Protein 8G8K (pdb70)

Structure (mmCIF, N/CA/C/O backbone):
data_8G8K
#
_entry.id   8G8K
#
_cell.length_a   86.046
_cell.length_b   86.046
_cell.length_c   73.586
_cell.angle_alpha   90.000
_cell.angle_beta   90.000
_cell.angle_gamma   90.000
#
_symmetry.space_group_name_H-M   'P 41 21 2'
#
loop_
_entity.id
_entity.type
_entity.pdbx_description
1 polymer 'Putative isocitrate lyase subunit B'
2 non-polymer 1,2-ETHANEDIOL
3 non-polymer DI(HYDROXYETHYL)ETHER
4 water water
#
loop_
_atom_site.group_PDB
_atom_site.id
_atom_site.type_symbol
_atom_site.label_atom_id
_atom_site.label_alt_id
_atom_site.label_comp_id
_atom_site.label_asym_id
_atom_site.label_entity_id
_atom_site.label_seq_id
_atom_site.pdbx_PDB_ins_code
_atom_site.Cartn_x
_atom_site.Cartn_y
_atom_site.Cartn_z
_atom_site.occupancy
_atom_site.B_iso_or_equiv
_atom_site.auth_seq_id
_atom_site.auth_comp_id
_atom_site.auth_asym_id
_atom_site.auth_atom_id
_atom_site.pdbx_PDB_model_num
ATOM 1 N N . GLU A 1 1 ? 10.934 12.834 9.685 1.000 69.084 5 GLU A N 1
ATOM 2 C CA . GLU A 1 1 ? 11.079 11.743 8.679 1.000 72.179 5 GLU A CA 1
ATOM 3 C C . GLU A 1 1 ? 12.572 11.594 8.368 1.000 64.425 5 GLU A C 1
ATOM 4 O O . GLU A 1 1 ? 13.252 12.592 8.130 1.000 65.808 5 GLU A O 1
ATOM 10 N N . VAL A 1 2 ? 13.103 10.367 8.520 1.000 44.843 6 VAL A N 1
ATOM 11 C CA . VAL A 1 2 ? 14.537 10.152 8.456 1.000 34.439 6 VAL A CA 1
ATOM 12 C C . VAL A 1 2 ? 14.852 9.496 7.122 1.000 30.733 6 VAL A C 1
ATOM 13 O O . VAL A 1 2 ? 14.617 8.313 6.927 1.000 31.572 6 VAL A O 1
ATOM 17 N N . PRO A 1 3 ? 15.440 10.225 6.150 1.000 28.865 7 PRO A N 1
ATOM 18 C CA . PRO A 1 3 ? 15.668 9.668 4.826 1.000 28.778 7 PRO A CA 1
ATOM 19 C C . PRO A 1 3 ? 16.893 8.744 4.756 1.000 23.769 7 PRO A C 1
ATOM 20 O O . PRO A 1 3 ? 17.857 8.933 5.523 1.000 26.368 7 PRO A O 1
ATOM 24 N N . ARG A 1 4 ? 16.870 7.851 3.770 1.000 25.213 8 ARG A N 1
ATOM 25 C CA . ARG A 1 4 ? 18.049 7.030 3.425 1.000 25.244 8 ARG A CA 1
ATOM 26 C C . ARG A 1 4 ? 19.254 7.914 3.101 1.000 28.206 8 ARG A C 1
ATOM 27 O O . ARG A 1 4 ? 20.410 7.570 3.390 1.000 25.791 8 ARG A O 1
ATOM 35 N N . LYS A 1 5 ? 18.994 9.085 2.503 1.000 26.927 9 LYS A N 1
ATOM 36 C CA . LYS A 1 5 ? 20.049 9.991 2.113 1.000 25.044 9 LYS A CA 1
ATOM 37 C C . LYS A 1 5 ? 20.933 10.379 3.285 1.000 24.289 9 LYS A C 1
ATOM 38 O O . LYS A 1 5 ? 22.115 10.650 3.085 1.000 26.834 9 LYS A O 1
ATOM 44 N N . LEU A 1 6 ? 20.394 10.469 4.500 1.000 24.165 10 LEU A N 1
ATOM 45 C CA . LEU A 1 6 ? 21.194 10.781 5.667 1.000 22.889 10 LEU A CA 1
ATOM 46 C C . LEU A 1 6 ? 22.302 9.737 5.879 1.000 22.552 10 LEU A C 1
ATOM 47 O O . LEU A 1 6 ? 23.463 10.114 6.084 1.000 22.707 10 LEU A O 1
ATOM 52 N N . LEU A 1 7 ? 21.933 8.442 5.794 1.000 22.102 11 LEU A N 1
ATOM 53 C CA . LEU A 1 7 ? 22.965 7.401 5.906 1.000 22.024 11 LEU A CA 1
ATOM 54 C C . LEU A 1 7 ? 23.929 7.468 4.736 1.000 21.581 11 LEU A C 1
ATOM 55 O O . LEU A 1 7 ? 25.128 7.253 4.922 1.000 22.043 11 LEU A O 1
ATOM 60 N N . GLU A 1 8 ? 23.422 7.810 3.543 1.000 22.288 12 GLU A N 1
ATOM 61 C CA . GLU A 1 8 ? 24.299 7.911 2.380 1.000 22.330 12 GLU A CA 1
ATOM 62 C C . GLU A 1 8 ? 25.318 9.031 2.595 1.000 22.840 12 GLU A C 1
ATOM 63 O O . GLU A 1 8 ? 26.476 8.908 2.192 1.000 21.921 12 GLU A O 1
ATOM 69 N N . GLU A 1 9 ? 24.925 10.129 3.250 1.000 22.477 13 GLU A N 1
ATOM 70 C CA . GLU A 1 9 ? 25.844 11.224 3.534 1.000 22.679 13 GLU A CA 1
ATOM 71 C C . GLU A 1 9 ? 26.921 10.802 4.523 1.000 21.785 13 GLU A C 1
ATOM 72 O O . GLU A 1 9 ? 28.097 11.045 4.360 1.000 21.801 13 GLU A O 1
ATOM 78 N N . TRP A 1 10 ? 26.487 10.056 5.571 1.000 20.431 14 TRP A N 1
ATOM 79 C CA . TRP A 1 10 ? 27.453 9.512 6.493 1.000 20.459 14 TRP A CA 1
ATOM 80 C C . TRP A 1 10 ? 28.439 8.593 5.771 1.000 17.908 14 TRP A C 1
ATOM 81 O O . TRP A 1 10 ? 29.626 8.599 6.098 1.000 20.201 14 TRP A O 1
ATOM 92 N N . LEU A 1 11 ? 27.929 7.714 4.915 1.000 19.682 15 LEU A N 1
ATOM 93 C CA . LEU A 1 11 ? 28.748 6.722 4.260 1.000 19.399 15 LEU A CA 1
ATOM 94 C C . LEU A 1 11 ? 29.708 7.404 3.261 1.000 19.355 15 LEU A C 1
ATOM 95 O O . LEU A 1 11 ? 30.757 6.842 2.965 1.000 21.285 15 LEU A O 1
ATOM 100 N N . ALA A 1 12 ? 29.329 8.554 2.718 1.000 20.845 16 ALA A N 1
ATOM 101 C CA . ALA A 1 12 ? 30.254 9.324 1.889 1.000 20.324 16 ALA A CA 1
ATOM 102 C C . ALA A 1 12 ? 31.461 9.803 2.675 1.000 20.591 16 ALA A C 1
ATOM 103 O O . ALA A 1 12 ? 32.604 9.639 2.226 1.000 19.700 16 ALA A O 1
ATOM 105 N N . MET A 1 13 ? 31.249 10.396 3.837 1.000 20.331 17 MET A N 1
ATOM 106 C CA . MET A 1 13 ? 32.347 10.780 4.700 1.000 20.589 17 MET A CA 1
ATOM 107 C C . MET A 1 13 ? 33.191 9.563 5.080 1.000 20.018 17 MET A C 1
ATOM 108 O O . MET A 1 13 ? 34.405 9.602 5.108 1.000 20.390 17 MET A O 1
ATOM 113 N N . TRP A 1 14 ? 32.516 8.461 5.479 1.000 19.424 18 TRP A N 1
ATOM 114 C CA . TRP A 1 14 ? 33.187 7.251 5.911 1.000 18.533 18 TRP A CA 1
ATOM 115 C C . TRP A 1 14 ? 34.026 6.622 4.808 1.000 19.582 18 TRP A C 1
ATOM 116 O O . TRP A 1 14 ? 35.177 6.279 5.031 1.000 19.943 18 TRP A O 1
ATOM 127 N N . SER A 1 15 ? 33.428 6.473 3.617 1.000 20.181 19 SER A N 1
ATOM 128 C CA A SER A 1 15 ? 34.123 5.877 2.488 0.500 21.917 19 SER A CA 1
ATOM 129 C CA B SER A 1 15 ? 34.154 5.849 2.524 0.500 21.181 19 SER A CA 1
ATOM 130 C C . SER A 1 15 ? 35.333 6.731 2.121 1.000 21.395 19 SER A C 1
ATOM 131 O O . SER A 1 15 ? 36.447 6.216 1.829 1.000 21.604 19 SER A O 1
ATOM 136 N N . GLY A 1 16 ? 35.131 8.040 2.147 1.000 20.105 20 GLY A N 1
ATOM 137 C CA . GLY A 1 16 ? 36.240 8.932 1.840 1.000 19.107 20 GLY A CA 1
ATOM 138 C C . GLY A 1 16 ? 37.378 8.833 2.852 1.000 21.161 20 GLY A C 1
ATOM 139 O O . GLY A 1 16 ? 38.554 8.696 2.494 1.000 21.183 20 GLY A O 1
ATOM 140 N N . HIS A 1 17 ? 37.029 8.836 4.149 1.000 20.091 21 HIS A N 1
ATOM 141 C CA . HIS A 1 17 ? 38.027 8.749 5.207 1.000 20.658 21 HIS A CA 1
ATOM 142 C C . HIS A 1 17 ? 38.871 7.484 5.063 1.000 21.386 21 HIS A C 1
ATOM 143 O O . HIS A 1 17 ? 40.093 7.526 5.212 1.000 21.330 21 HIS A O 1
ATOM 150 N N . TYR A 1 18 ? 38.203 6.381 4.735 1.000 21.188 22 TYR A N 1
ATOM 151 C CA . TYR A 1 18 ? 38.898 5.111 4.672 1.000 19.809 22 TYR A CA 1
ATOM 152 C C . TYR A 1 18 ? 39.452 4.846 3.276 1.000 22.429 22 TYR A C 1
ATOM 153 O O . TYR A 1 18 ? 39.994 3.783 3.023 1.000 23.944 22 TYR A O 1
ATOM 162 N N . GLN A 1 19 ? 39.317 5.808 2.364 1.000 22.009 23 GLN A N 1
ATOM 163 C CA . GLN A 1 19 ? 39.883 5.739 1.020 1.000 22.713 23 GLN A CA 1
ATOM 164 C C . GLN A 1 19 ? 39.301 4.590 0.217 1.000 25.704 23 GLN A C 1
ATOM 165 O O . GLN A 1 19 ? 39.988 3.987 -0.618 1.000 27.445 23 GLN A O 1
ATOM 171 N N . LEU A 1 20 ? 38.027 4.287 0.438 1.000 22.393 24 LEU A N 1
ATOM 172 C CA . LEU A 1 20 ? 37.314 3.251 -0.280 1.000 21.360 24 LEU A CA 1
ATOM 173 C C . LEU A 1 20 ? 36.696 3.840 -1.539 1.000 26.650 24 LEU A C 1
ATOM 174 O O . LEU A 1 20 ? 36.596 5.038 -1.683 1.000 28.189 24 LEU A O 1
ATOM 179 N N . LYS A 1 21 ? 36.189 3.007 -2.442 1.000 32.186 25 LYS A N 1
ATOM 180 C CA . LYS A 1 21 ? 35.236 3.532 -3.446 1.000 39.461 25 LYS A CA 1
ATOM 181 C C . LYS A 1 21 ? 33.980 4.264 -2.908 1.000 46.405 25 LYS A C 1
ATOM 182 O O . LYS A 1 21 ? 33.339 3.936 -1.883 1.000 44.890 25 LYS A O 1
ATOM 188 N N . ASP A 1 22 ? 33.554 5.284 -3.676 1.000 37.771 26 ASP A N 1
ATOM 189 C CA . ASP A 1 22 ? 32.361 6.068 -3.364 1.000 38.173 26 ASP A CA 1
ATOM 190 C C . ASP A 1 22 ? 31.098 5.353 -3.866 1.000 36.965 26 ASP A C 1
ATOM 191 O O . ASP A 1 22 ? 31.106 4.179 -4.227 1.000 40.244 26 ASP A O 1
ATOM 196 N N . LYS A 1 23 ? 30.014 6.141 -3.924 1.000 41.803 27 LYS A N 1
ATOM 197 C CA . LYS A 1 23 ? 28.732 5.718 -4.461 1.000 44.919 27 LYS A CA 1
ATOM 198 C C . LYS A 1 23 ? 28.197 4.535 -3.629 1.000 36.633 27 LYS A C 1
ATOM 199 O O . LYS A 1 23 ? 27.596 3.613 -4.230 1.000 40.300 27 LYS A O 1
ATOM 205 N N . LEU A 1 24 ? 28.352 4.528 -2.284 1.000 32.826 28 LEU A N 1
ATOM 206 C CA . LEU A 1 24 ? 27.529 3.568 -1.524 1.000 28.254 28 LEU A CA 1
ATOM 207 C C . LEU A 1 24 ? 26.100 4.090 -1.405 1.000 27.348 28 LEU A C 1
ATOM 208 O O . LEU A 1 24 ? 25.870 5.179 -0.854 1.000 28.307 28 LEU A O 1
ATOM 213 N N . ARG A 1 25 ? 25.142 3.240 -1.800 1.000 24.822 29 ARG A N 1
ATOM 214 C CA . ARG A 1 25 ? 23.731 3.527 -1.821 1.000 25.729 29 ARG A CA 1
ATOM 215 C C . ARG A 1 25 ? 23.043 2.684 -0.749 1.000 23.730 29 ARG A C 1
ATOM 216 O O . ARG A 1 25 ? 23.471 1.574 -0.481 1.000 26.029 29 ARG A O 1
ATOM 224 N N . VAL A 1 26 ? 22.019 3.264 -0.160 1.000 22.827 30 VAL A N 1
ATOM 225 C CA . VAL A 1 26 ? 21.200 2.621 0.855 1.000 23.121 30 VAL A CA 1
ATOM 226 C C . VAL A 1 26 ? 19.860 2.234 0.260 1.000 25.799 30 VAL A C 1
ATOM 227 O O . VAL A 1 26 ? 19.127 3.083 -0.278 1.000 27.061 30 VAL A O 1
ATOM 231 N N . GLN A 1 27 ? 19.483 0.960 0.462 1.000 24.870 31 GLN A N 1
ATOM 232 C CA . GLN A 1 27 ? 18.164 0.468 0.088 1.000 26.178 31 GLN A CA 1
ATOM 233 C C . GLN A 1 27 ? 17.468 -0.064 1.336 1.000 28.567 31 GLN A C 1
ATOM 234 O O . GLN A 1 27 ? 18.130 -0.706 2.147 1.000 26.232 31 GLN A O 1
ATOM 240 N N . LEU A 1 28 ? 16.183 0.242 1.493 1.000 24.912 32 LEU A N 1
ATOM 241 C CA . LEU A 1 28 ? 15.409 -0.314 2.591 1.000 24.900 32 LEU A CA 1
ATOM 242 C C . LEU A 1 28 ? 14.076 -0.771 2.029 1.000 28.082 32 LEU A C 1
ATOM 243 O O . LEU A 1 28 ? 13.254 0.075 1.637 1.000 29.418 32 LEU A O 1
ATOM 248 N N . ARG A 1 29 ? 13.877 -2.087 1.987 1.000 26.108 33 ARG A N 1
ATOM 249 C CA . ARG A 1 29 ? 12.706 -2.666 1.345 1.000 28.158 33 ARG A CA 1
ATOM 250 C C . ARG A 1 29 ? 12.241 -3.838 2.198 1.000 29.940 33 ARG A C 1
ATOM 251 O O . ARG A 1 29 ? 13.022 -4.431 2.943 1.000 26.788 33 ARG A O 1
ATOM 259 N N . PRO A 1 30 ? 11.012 -4.347 1.993 1.000 28.064 34 PRO A N 1
ATOM 260 C CA . PRO A 1 30 ? 10.686 -5.660 2.550 1.000 26.484 34 PRO A CA 1
ATOM 261 C C . PRO A 1 30 ? 11.650 -6.720 2.048 1.000 28.232 34 PRO A C 1
ATOM 262 O O . PRO A 1 30 ? 12.120 -6.726 0.912 1.000 29.716 34 PRO A O 1
ATOM 266 N N . GLN A 1 31 ? 12.007 -7.660 2.932 1.000 27.668 35 GLN A N 1
ATOM 267 C CA . GLN A 1 31 ? 13.000 -8.652 2.618 1.000 29.690 35 GLN A CA 1
ATOM 268 C C . GLN A 1 31 ? 12.502 -9.603 1.532 1.000 33.350 35 GLN A C 1
ATOM 269 O O . GLN A 1 31 ? 13.323 -10.173 0.820 1.000 35.808 35 GLN A O 1
ATOM 275 N N . ARG A 1 32 ? 11.184 -9.799 1.474 1.000 37.184 36 ARG A N 1
ATOM 276 C CA . ARG A 1 32 ? 10.544 -10.414 0.312 1.000 41.869 36 ARG A CA 1
ATOM 277 C C . ARG A 1 32 ? 9.129 -9.870 0.190 1.000 39.077 36 ARG A C 1
ATOM 278 O O . ARG A 1 32 ? 8.619 -9.186 1.070 1.000 38.043 36 ARG A O 1
ATOM 286 N N . ALA A 1 33 ? 8.490 -10.149 -0.944 1.000 43.514 37 ALA A N 1
ATOM 287 C CA . ALA A 1 33 ? 7.193 -9.553 -1.219 1.000 43.541 37 ALA A CA 1
ATOM 288 C C . ALA A 1 33 ? 6.193 -9.901 -0.132 1.000 39.919 37 ALA A C 1
ATOM 289 O O . ALA A 1 33 ? 6.121 -11.045 0.310 1.000 44.565 37 ALA A O 1
ATOM 291 N N . GLY A 1 34 ? 5.465 -8.878 0.324 1.000 38.894 38 GLY A N 1
ATOM 292 C CA . GLY A 1 34 ? 4.414 -9.010 1.309 1.000 41.740 38 GLY A CA 1
ATOM 293 C C . GLY A 1 34 ? 4.887 -9.092 2.758 1.000 43.090 38 GLY A C 1
ATOM 294 O O . G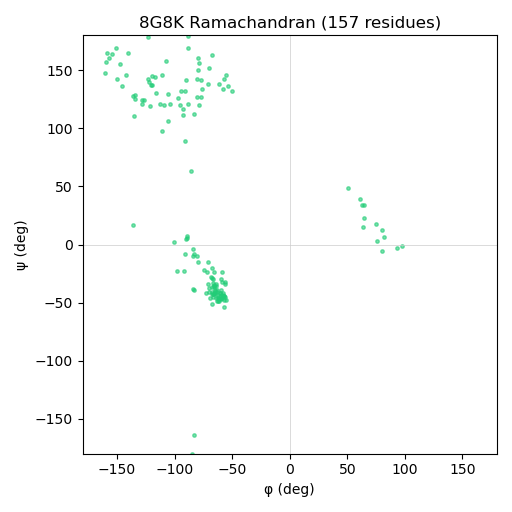LY A 1 34 ? 4.057 -9.058 3.664 1.000 43.905 38 GLY A O 1
ATOM 295 N N . SER A 1 35 ? 6.206 -9.148 2.971 1.000 41.574 39 SER A N 1
ATOM 296 C CA . SER A 1 35 ? 6.734 -9.323 4.315 1.000 33.979 39 SER A CA 1
ATOM 297 C C . SER A 1 35 ? 6.745 -8.015 5.095 1.000 31.048 39 SER A C 1
ATOM 298 O O . SER A 1 35 ? 6.950 -6.931 4.540 1.000 34.269 39 SER A O 1
ATOM 301 N N . GLU A 1 36 ? 6.601 -8.117 6.418 1.000 28.841 40 GLU A N 1
ATOM 302 C CA . GLU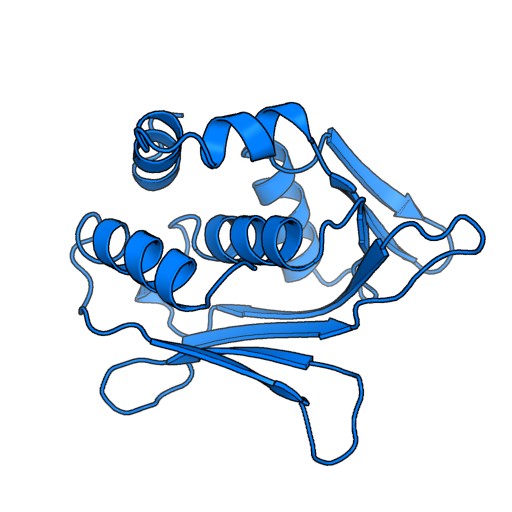 A 1 36 ? 6.875 -7.002 7.295 1.000 26.851 40 GLU A CA 1
ATOM 303 C C . GLU A 1 36 ? 8.342 -7.032 7.758 1.000 25.990 40 GLU A C 1
ATOM 304 O O . GLU A 1 36 ? 8.742 -6.105 8.476 1.000 26.309 40 GLU A O 1
ATOM 310 N N . VAL A 1 37 ? 9.056 -8.117 7.446 1.000 26.443 41 VAL A N 1
ATOM 311 C CA . VAL A 1 37 ? 10.491 -8.152 7.751 1.000 26.273 41 VAL A CA 1
ATOM 312 C C . VAL A 1 37 ? 11.165 -7.296 6.695 1.000 26.292 41 VAL A C 1
ATOM 313 O O . VAL A 1 37 ? 10.877 -7.446 5.507 1.000 25.392 41 VAL A O 1
ATOM 317 N N . LEU A 1 38 ? 12.077 -6.427 7.134 1.000 22.757 42 LEU A N 1
ATOM 318 C CA . LEU A 1 38 ? 12.740 -5.480 6.232 1.000 23.260 42 LEU A CA 1
ATOM 319 C C . LEU A 1 38 ? 14.185 -5.896 6.012 1.000 23.801 42 LEU A C 1
ATOM 320 O O . LEU A 1 38 ? 14.804 -6.589 6.827 1.000 22.955 42 LEU A O 1
ATOM 325 N N . GLU A 1 39 ? 14.763 -5.433 4.900 1.000 24.091 43 GLU A N 1
ATOM 326 C CA . GLU A 1 39 ? 16.185 -5.538 4.695 1.000 23.373 43 GLU A CA 1
ATOM 327 C C . GLU A 1 39 ? 16.776 -4.171 4.327 1.000 25.280 43 GLU A C 1
ATOM 328 O O . GLU A 1 39 ? 16.310 -3.516 3.390 1.000 23.915 43 GLU A O 1
ATOM 334 N N . LEU A 1 40 ? 17.727 -3.705 5.144 1.000 22.718 44 LEU A N 1
ATOM 335 C CA . LEU A 1 40 ? 18.593 -2.574 4.845 1.000 23.830 44 LEU A CA 1
ATOM 336 C C . LEU A 1 40 ? 19.791 -3.164 4.118 1.000 26.318 44 LEU A C 1
ATOM 337 O O . LEU A 1 40 ? 20.527 -4.002 4.654 1.000 23.921 44 LEU A O 1
ATOM 342 N N . GLY A 1 41 ? 20.025 -2.708 2.888 1.000 22.305 45 GLY A N 1
ATOM 343 C CA . GLY A 1 41 ? 21.167 -3.113 2.120 1.000 22.092 45 GLY A CA 1
ATOM 344 C C . GLY A 1 41 ? 22.019 -1.916 1.706 1.000 22.206 45 GLY A C 1
ATOM 345 O O . GLY A 1 41 ? 21.500 -0.826 1.428 1.000 23.623 45 GLY A O 1
ATOM 346 N N . ILE A 1 42 ? 23.326 -2.126 1.788 1.000 22.145 46 ILE A N 1
ATOM 347 C CA . ILE A 1 42 ? 24.334 -1.188 1.318 1.000 21.603 46 ILE A CA 1
ATOM 348 C C . ILE A 1 42 ? 24.871 -1.747 -0.001 1.000 24.112 46 ILE A C 1
ATOM 349 O O . ILE A 1 42 ? 25.371 -2.859 -0.037 1.000 24.213 46 ILE A O 1
ATOM 354 N N . HIS A 1 43 ? 24.743 -0.963 -1.089 1.000 23.793 47 HIS A N 1
ATOM 355 C CA . HIS A 1 43 ? 25.112 -1.430 -2.420 1.000 24.893 47 HIS A CA 1
ATOM 356 C C . HIS A 1 43 ? 26.155 -0.495 -3.034 1.000 25.784 47 HIS A C 1
ATOM 357 O O . HIS A 1 43 ? 26.056 0.728 -2.895 1.000 27.105 47 HIS A O 1
ATOM 364 N N . GLY A 1 44 ? 27.091 -1.108 -3.757 1.000 28.511 48 GLY A N 1
ATOM 365 C CA . GLY A 1 44 ? 28.134 -0.372 -4.457 1.000 28.174 48 GLY A CA 1
ATOM 366 C C . GLY A 1 44 ? 27.658 0.022 -5.855 1.000 33.432 48 GLY A C 1
ATOM 367 O O . GLY A 1 44 ? 26.526 -0.233 -6.250 1.000 34.358 48 GLY A O 1
ATOM 368 N N . GLU A 1 45 ? 28.532 0.708 -6.579 1.000 36.206 49 GLU A N 1
ATOM 369 C CA . GLU A 1 45 ? 28.138 1.286 -7.851 1.000 46.971 49 GLU A CA 1
ATOM 370 C C . GLU A 1 45 ? 27.643 0.233 -8.859 1.000 46.872 49 GLU A C 1
ATOM 371 O O . GLU A 1 45 ? 26.793 0.555 -9.693 1.000 52.848 49 GLU A O 1
ATOM 377 N N . SER A 1 46 ? 28.133 -1.015 -8.795 1.000 46.575 50 SER A N 1
ATOM 378 C CA . SER A 1 46 ? 27.629 -2.093 -9.657 1.000 48.556 50 SER A CA 1
ATOM 379 C C . SER A 1 46 ? 26.433 -2.859 -9.058 1.000 51.571 50 SER A C 1
ATOM 380 O O . SER A 1 46 ? 26.005 -3.865 -9.607 1.000 46.025 50 SER A O 1
ATOM 383 N N . ASP A 1 47 ? 25.895 -2.393 -7.924 1.000 43.373 51 ASP A N 1
ATOM 384 C CA . ASP A 1 47 ? 24.701 -2.909 -7.253 1.000 39.134 51 ASP A CA 1
ATOM 385 C C . ASP A 1 47 ? 24.992 -4.119 -6.385 1.000 33.023 51 ASP A C 1
ATOM 386 O O . ASP A 1 47 ? 24.039 -4.672 -5.837 1.000 34.299 51 ASP A O 1
ATOM 391 N N . ASP A 1 48 ? 26.259 -4.501 -6.221 1.000 33.729 52 ASP A N 1
ATOM 392 C CA . ASP A 1 48 ? 26.622 -5.599 -5.344 1.000 34.884 52 ASP A CA 1
ATOM 393 C C . ASP A 1 48 ? 26.198 -5.231 -3.909 1.000 31.399 52 ASP A C 1
ATOM 394 O O . ASP A 1 48 ? 26.364 -4.080 -3.489 1.000 29.350 52 ASP A O 1
ATOM 399 N N . LYS A 1 49 ? 25.636 -6.207 -3.188 1.000 32.284 53 LYS A N 1
ATOM 400 C CA . LYS A 1 49 ? 25.249 -5.990 -1.799 1.000 27.168 53 LYS A CA 1
ATOM 401 C C . LYS A 1 49 ? 26.486 -6.188 -0.921 1.000 26.841 53 LYS A C 1
ATOM 402 O O . LYS A 1 49 ? 27.038 -7.286 -0.806 1.000 28.502 53 LYS A O 1
ATOM 408 N N . LEU A 1 50 ? 26.961 -5.105 -0.308 1.000 23.399 54 LEU A N 1
ATOM 409 C CA . LEU A 1 50 ? 28.210 -5.097 0.426 1.000 23.181 54 LEU A CA 1
ATOM 410 C C . LEU A 1 50 ? 27.995 -5.271 1.934 1.000 22.282 54 LEU A C 1
ATOM 411 O O . LEU A 1 50 ? 28.907 -5.635 2.653 1.000 22.773 54 LEU A O 1
ATOM 416 N N . ALA A 1 51 ? 26.807 -4.946 2.404 1.000 22.524 55 ALA A N 1
ATOM 417 C CA . ALA A 1 51 ? 26.420 -5.152 3.793 1.000 22.529 55 ALA A CA 1
ATOM 418 C C . ALA A 1 51 ? 24.905 -5.160 3.881 1.000 21.147 55 ALA A C 1
ATOM 419 O O . ALA A 1 51 ? 24.201 -4.630 3.026 1.000 21.825 55 ALA A O 1
ATOM 421 N N . ASN A 1 52 ? 24.380 -5.793 4.948 1.000 21.734 56 ASN A N 1
ATOM 422 C CA . ASN A 1 52 ? 22.955 -5.742 5.166 1.000 21.514 56 ASN A CA 1
ATOM 423 C C . ASN A 1 52 ? 22.603 -5.930 6.633 1.000 21.469 56 ASN A C 1
ATOM 424 O O . ASN A 1 52 ? 23.425 -6.345 7.452 1.000 20.944 56 ASN A O 1
ATOM 429 N N . VAL A 1 53 ? 21.350 -5.553 6.944 1.000 20.913 57 VAL A N 1
ATOM 430 C CA . VAL A 1 53 ? 20.677 -5.895 8.188 1.000 20.788 57 VAL A CA 1
ATOM 431 C C . VAL A 1 53 ? 19.260 -6.310 7.826 1.000 22.028 57 VAL A C 1
ATOM 432 O O . VAL A 1 53 ? 18.527 -5.524 7.168 1.000 22.478 57 VAL A O 1
ATOM 436 N N . ILE A 1 54 ? 18.863 -7.488 8.309 1.000 20.200 58 ILE A N 1
ATOM 437 C CA . ILE A 1 54 ? 17.510 -8.017 8.123 1.000 21.011 58 ILE A CA 1
ATOM 438 C C . ILE A 1 54 ? 16.819 -7.968 9.470 1.000 22.041 58 ILE A C 1
ATOM 439 O O . ILE A 1 54 ? 17.315 -8.521 10.443 1.000 21.941 58 ILE A O 1
ATOM 444 N N . PHE A 1 55 ? 15.714 -7.237 9.557 1.000 21.572 59 PHE A N 1
ATOM 445 C CA . PHE A 1 55 ? 15.140 -6.922 10.857 1.000 21.232 59 PHE A CA 1
ATOM 446 C C . PHE A 1 55 ? 13.676 -6.567 10.721 1.000 23.116 59 PHE A C 1
ATOM 447 O O . PHE A 1 55 ? 13.191 -6.327 9.616 1.000 23.236 59 PHE A O 1
ATOM 455 N N . GLN A 1 56 ? 12.999 -6.575 11.857 1.000 22.922 60 GLN A N 1
ATOM 456 C CA . GLN A 1 56 ? 11.587 -6.159 11.860 1.000 23.942 60 GLN A CA 1
ATOM 457 C C . GLN A 1 56 ? 11.364 -5.228 13.028 1.000 22.683 60 GLN A C 1
ATOM 458 O O . GLN A 1 56 ? 11.663 -5.542 14.185 1.000 23.228 60 GLN A O 1
ATOM 464 N N . PRO A 1 57 ? 10.772 -4.046 12.778 1.000 23.697 61 PRO A N 1
ATOM 465 C CA . PRO A 1 57 ? 10.388 -3.137 13.848 1.000 22.059 61 PRO A CA 1
ATOM 466 C C . PRO A 1 57 ? 9.055 -3.624 14.422 1.000 24.947 61 PRO A C 1
ATOM 467 O O . PRO A 1 57 ? 8.126 -3.947 13.677 1.000 25.493 61 PRO A O 1
ATOM 471 N N . ILE A 1 58 ? 9.036 -3.792 15.721 1.000 23.766 62 ILE A N 1
ATOM 472 C CA A ILE A 1 58 ? 7.833 -4.239 16.407 0.500 25.351 62 ILE A CA 1
ATOM 473 C CA B ILE A 1 58 ? 7.859 -4.272 16.431 0.500 25.379 62 ILE A CA 1
ATOM 474 C C . ILE A 1 58 ? 7.589 -3.316 17.592 1.000 27.811 62 ILE A C 1
ATOM 475 O O . ILE A 1 58 ? 8.468 -2.562 18.013 1.000 25.535 62 ILE A O 1
ATOM 484 N N . GLN A 1 59 ? 6.354 -3.374 18.136 1.000 24.850 63 GLN A N 1
ATOM 485 C CA . GLN A 1 59 ? 6.065 -2.629 19.330 1.000 25.109 63 GLN A CA 1
ATOM 486 C C . GLN A 1 59 ? 5.636 -3.540 20.478 1.000 23.799 63 GLN A C 1
ATOM 487 O O . GLN A 1 59 ? 4.925 -4.516 20.219 1.000 25.109 63 GLN A O 1
ATOM 493 N N . ASP A 1 60 ? 6.032 -3.145 21.676 1.000 26.042 64 ASP A N 1
ATOM 494 C CA . ASP A 1 60 ? 5.620 -3.811 22.899 1.000 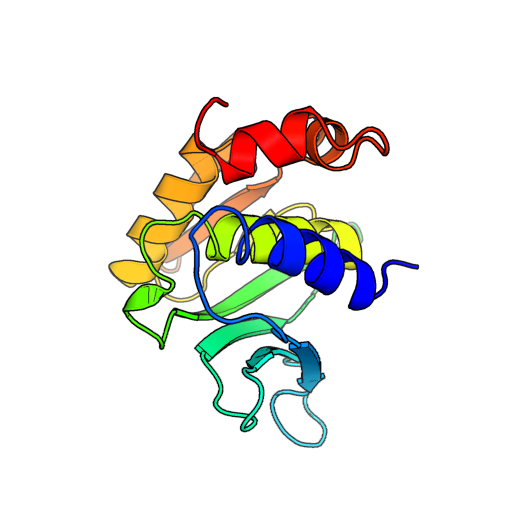24.712 64 ASP A CA 1
ATOM 495 C C . ASP A 1 60 ? 4.263 -3.244 23.351 1.000 26.893 64 ASP A C 1
ATOM 496 O O . ASP A 1 60 ? 3.682 -2.372 22.703 1.000 27.430 64 ASP A O 1
ATOM 501 N N . ARG A 1 61 ? 3.793 -3.789 24.473 1.000 28.355 65 ARG A N 1
ATOM 502 C CA . ARG A 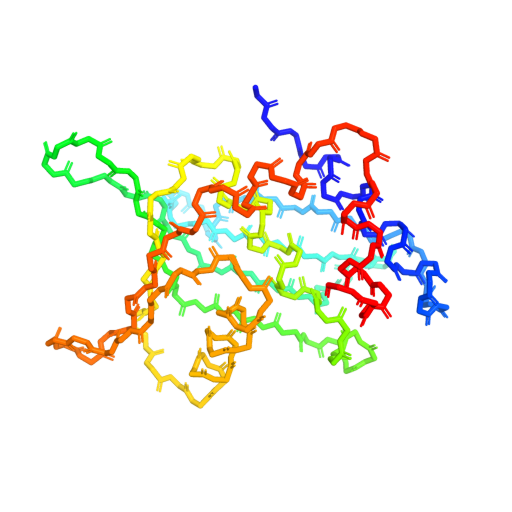1 61 ? 2.482 -3.418 25.011 1.000 30.815 65 ARG A CA 1
ATOM 503 C C . ARG A 1 61 ? 2.448 -1.916 25.278 1.000 33.755 65 ARG A C 1
ATOM 504 O O . ARG A 1 61 ? 1.367 -1.334 25.154 1.000 37.021 65 ARG A O 1
ATOM 512 N N . ARG A 1 62 ? 3.581 -1.299 25.641 1.000 34.962 66 ARG A N 1
ATOM 513 C CA . ARG A 1 62 ? 3.630 0.110 26.024 1.000 34.897 66 ARG A CA 1
ATOM 514 C C . ARG A 1 62 ? 3.862 1.031 24.840 1.000 37.738 66 ARG A C 1
ATOM 515 O O . ARG A 1 62 ? 4.022 2.234 25.030 1.000 39.665 66 ARG A O 1
ATOM 523 N N . GLY A 1 63 ? 3.866 0.481 23.636 1.000 31.668 67 GLY A N 1
ATOM 524 C CA . GLY A 1 63 ? 4.055 1.211 22.391 1.000 32.668 67 GLY A CA 1
ATOM 525 C C . GLY A 1 63 ? 5.522 1.532 22.085 1.000 34.242 67 GLY A C 1
ATOM 526 O O . GLY A 1 63 ? 5.753 2.298 21.163 1.000 34.015 67 GLY A O 1
ATOM 527 N N . ARG A 1 64 ? 6.469 0.919 22.801 1.000 30.565 68 ARG A N 1
ATOM 528 C CA . ARG A 1 64 ? 7.894 1.160 22.553 1.000 28.735 68 ARG A CA 1
ATOM 529 C C . ARG A 1 64 ? 8.312 0.324 21.362 1.000 29.675 68 ARG A C 1
ATOM 530 O O . ARG A 1 64 ? 7.854 -0.803 21.212 1.000 27.709 68 ARG A O 1
ATOM 538 N N . THR A 1 65 ? 9.185 0.876 20.519 1.000 27.184 69 THR A N 1
ATOM 539 C CA . THR A 1 65 ? 9.662 0.149 19.349 1.000 25.212 69 THR A CA 1
ATOM 540 C C . THR A 1 65 ? 10.976 -0.573 19.652 1.000 24.879 69 THR A C 1
ATOM 541 O O . THR A 1 65 ? 11.886 -0.017 20.269 1.000 26.022 69 THR A O 1
ATOM 545 N N . ILE A 1 66 ? 11.001 -1.839 19.256 1.000 24.067 70 ILE A N 1
ATOM 546 C CA . ILE A 1 66 ? 12.182 -2.689 19.348 1.000 23.581 70 ILE A CA 1
ATOM 547 C C . ILE A 1 66 ? 12.474 -3.095 17.927 1.000 23.449 70 ILE A C 1
ATOM 548 O O . ILE A 1 66 ? 11.578 -3.434 17.165 1.000 23.155 70 ILE A O 1
ATOM 553 N N . LEU A 1 67 ? 13.761 -3.072 17.537 1.000 22.349 71 LEU A N 1
ATOM 554 C CA . LEU A 1 67 ? 14.167 -3.676 16.291 1.000 21.000 71 LEU A CA 1
ATOM 555 C C . LEU A 1 67 ? 14.605 -5.106 16.561 1.000 22.144 71 LEU A C 1
ATOM 556 O O . LEU A 1 67 ? 15.590 -5.296 17.263 1.000 23.312 71 LEU A O 1
ATOM 561 N N . LEU A 1 68 ? 13.879 -6.058 15.985 1.000 22.042 72 LEU A N 1
ATOM 562 C CA . LEU A 1 68 ? 14.235 -7.456 16.112 1.000 23.133 72 LEU A CA 1
ATOM 563 C C . LEU A 1 68 ? 15.103 -7.793 14.903 1.000 23.226 72 LEU A C 1
ATOM 564 O O . LEU A 1 68 ? 14.604 -7.926 13.755 1.000 24.144 72 LEU A O 1
ATOM 569 N N . VAL A 1 69 ? 16.395 -8.045 15.170 1.000 22.019 73 VAL A N 1
ATOM 570 C CA . VAL A 1 69 ? 17.339 -8.302 14.112 1.000 20.770 73 VAL A CA 1
ATOM 571 C C . VAL A 1 69 ? 17.501 -9.799 13.889 1.000 21.385 73 VAL A C 1
ATOM 572 O O . VAL A 1 69 ? 17.849 -10.559 14.799 1.000 22.741 73 VAL A O 1
ATOM 576 N N . ARG A 1 70 ? 17.175 -10.204 12.667 1.000 21.481 74 ARG A N 1
ATOM 577 C CA . ARG A 1 70 ? 17.356 -11.583 12.228 1.000 22.642 74 ARG A CA 1
ATOM 578 C C . ARG A 1 70 ? 18.775 -11.859 11.743 1.000 22.938 74 ARG A C 1
ATOM 579 O O . ARG A 1 70 ? 19.291 -12.959 11.960 1.000 25.202 74 ARG A O 1
ATOM 587 N N . ASP A 1 71 ? 19.425 -10.904 11.041 1.000 22.262 75 ASP A N 1
ATOM 588 C CA . ASP A 1 71 ? 20.728 -11.171 10.458 1.000 21.817 75 ASP A CA 1
ATOM 589 C C . ASP A 1 71 ? 21.378 -9.814 10.180 1.000 21.907 75 ASP A C 1
ATOM 590 O O . ASP A 1 71 ? 20.696 -8.825 9.940 1.000 21.692 75 ASP A O 1
ATOM 595 N N . GLN A 1 72 ? 22.696 -9.776 10.288 1.000 20.796 76 GLN A N 1
ATOM 596 C CA . GLN A 1 72 ? 23.489 -8.624 9.855 1.000 19.491 76 GLN A CA 1
ATOM 597 C C . GLN A 1 72 ? 24.774 -9.191 9.244 1.000 20.723 76 GLN A C 1
ATOM 598 O O . GLN A 1 72 ? 25.296 -10.194 9.741 1.000 21.615 76 GLN A O 1
ATOM 604 N N . ASN A 1 73 ? 25.294 -8.512 8.211 1.000 20.851 77 ASN A N 1
ATOM 605 C CA . ASN A 1 73 ? 26.498 -8.955 7.543 1.000 20.543 77 ASN A CA 1
ATOM 606 C C . ASN A 1 73 ? 27.260 -7.761 6.991 1.000 22.161 77 ASN A C 1
ATOM 607 O O . ASN A 1 73 ? 26.649 -6.854 6.427 1.000 21.983 77 ASN A O 1
ATOM 612 N N . THR A 1 74 ? 28.596 -7.845 7.064 1.000 21.450 78 THR A N 1
ATOM 613 C CA . THR A 1 74 ? 29.460 -7.015 6.228 1.000 21.001 78 THR A CA 1
ATOM 614 C C . THR A 1 74 ? 30.130 -7.943 5.221 1.000 22.987 78 THR A C 1
ATOM 615 O O . THR A 1 74 ? 31.060 -8.667 5.551 1.000 25.010 78 THR A O 1
ATOM 619 N N . PHE A 1 75 ? 29.561 -7.991 4.025 1.000 23.043 79 PHE A N 1
ATOM 620 C CA . PHE A 1 75 ? 29.994 -8.938 3.013 1.000 25.680 79 PHE A CA 1
ATOM 621 C C . PHE A 1 75 ? 31.336 -8.572 2.402 1.000 29.123 79 PHE A C 1
ATOM 622 O O . PHE A 1 75 ? 32.173 -9.454 2.136 1.000 29.861 79 PHE A O 1
ATOM 630 N N . GLY A 1 76 ? 31.530 -7.291 2.128 1.000 27.182 80 GLY A N 1
ATOM 631 C CA . GLY A 1 76 ? 32.762 -6.834 1.512 1.000 27.812 80 GLY A CA 1
ATOM 632 C C . GLY A 1 76 ? 33.866 -6.730 2.541 1.000 28.307 80 GLY A C 1
ATOM 633 O O . GLY A 1 76 ? 33.802 -5.956 3.492 1.000 25.379 80 GLY A O 1
ATOM 634 N N . ALA A 1 77 ? 34.949 -7.476 2.356 1.000 26.586 81 ALA A N 1
ATOM 635 C CA . ALA A 1 77 ? 35.953 -7.572 3.381 1.000 27.237 81 ALA A CA 1
ATOM 636 C C . ALA A 1 77 ? 36.634 -6.227 3.644 1.000 26.215 81 ALA A C 1
ATOM 637 O O . ALA A 1 77 ? 37.004 -5.920 4.777 1.000 26.719 81 ALA A O 1
ATOM 639 N N . GLU A 1 78 ? 36.789 -5.415 2.598 1.000 26.399 82 GLU A N 1
ATOM 640 C CA . GLU A 1 78 ? 37.459 -4.132 2.745 1.000 30.867 82 GLU A CA 1
ATOM 641 C C . GLU A 1 78 ? 36.639 -3.154 3.604 1.000 27.285 82 GLU A C 1
ATOM 642 O O . GLU A 1 78 ? 37.187 -2.145 4.083 1.000 27.057 82 GLU A O 1
ATOM 648 N N . LEU A 1 79 ? 35.337 -3.402 3.744 1.000 23.679 83 LEU A N 1
ATOM 649 C CA . LEU A 1 79 ? 34.471 -2.514 4.508 1.000 22.326 83 LEU A CA 1
ATOM 650 C C . LEU A 1 79 ? 34.522 -2.839 6.015 1.000 22.262 83 LEU A C 1
ATOM 651 O O . LEU A 1 79 ? 33.981 -2.046 6.785 1.000 22.271 83 LEU A O 1
ATOM 656 N N . ARG A 1 80 ? 35.136 -3.943 6.434 1.000 23.314 84 ARG A N 1
ATOM 657 C CA . ARG A 1 80 ? 35.136 -4.369 7.843 1.000 21.875 84 ARG A CA 1
ATOM 658 C C . ARG A 1 80 ? 36.154 -3.604 8.676 1.000 21.817 84 ARG A C 1
ATOM 659 O O . ARG A 1 80 ? 37.075 -2.973 8.139 1.000 22.885 84 ARG A O 1
ATOM 667 N N . GLN A 1 81 ? 35.953 -3.633 9.992 1.000 21.832 85 GLN A N 1
ATOM 668 C CA . GLN A 1 81 ? 36.840 -3.044 10.968 1.000 22.332 85 GLN A CA 1
ATOM 669 C C . GLN A 1 81 ? 36.910 -1.539 10.834 1.000 21.567 85 GLN A C 1
ATOM 670 O O . GLN A 1 81 ? 37.929 -0.933 11.140 1.000 23.385 85 GLN A O 1
ATOM 676 N N . LYS A 1 82 ? 35.799 -0.932 10.453 1.000 20.285 86 LYS A N 1
ATOM 677 C CA . LYS A 1 82 ? 35.686 0.479 10.204 1.000 20.900 86 LYS A CA 1
ATOM 678 C C . LYS A 1 82 ? 34.411 1.091 10.800 1.000 20.615 86 LYS A C 1
ATOM 679 O O . LYS A 1 82 ? 34.032 2.187 10.398 1.000 21.799 86 LYS A O 1
ATOM 685 N N . ARG A 1 83 ? 33.749 0.390 11.729 1.000 19.236 87 ARG A N 1
ATOM 686 C CA . ARG A 1 83 ? 32.525 0.868 12.372 1.000 20.306 87 ARG A CA 1
ATOM 687 C C . ARG A 1 83 ? 31.333 1.044 11.430 1.000 18.362 87 ARG A C 1
ATOM 688 O O . ARG A 1 83 ? 30.364 1.719 11.794 1.000 20.845 87 ARG A O 1
ATOM 696 N N . LEU A 1 84 ? 31.330 0.359 10.289 1.000 19.403 88 LEU A N 1
ATOM 697 C CA . LEU A 1 84 ? 30.198 0.430 9.350 1.000 19.088 88 LEU A CA 1
ATOM 698 C C . LEU A 1 84 ? 28.902 0.011 10.032 1.000 19.965 88 LEU A C 1
ATOM 699 O O . LEU A 1 84 ? 27.872 0.688 9.920 1.000 20.470 88 LEU A O 1
ATOM 704 N N . MET A 1 85 ? 28.917 -1.066 10.805 1.000 20.231 89 MET A N 1
ATOM 705 C CA . MET A 1 85 ? 27.658 -1.534 11.356 1.000 20.412 89 MET A CA 1
ATOM 706 C C . MET A 1 85 ? 27.164 -0.616 12.426 1.000 19.728 89 MET A C 1
ATOM 707 O O . MET A 1 85 ? 25.960 -0.462 12.624 1.000 21.204 89 MET A O 1
ATOM 712 N N . THR A 1 86 ? 28.054 0.155 13.079 1.000 18.714 90 THR A N 1
ATOM 713 C CA . THR A 1 86 ? 27.643 1.127 14.062 1.000 20.648 90 THR A CA 1
ATOM 714 C C . THR A 1 86 ? 26.869 2.229 13.347 1.000 21.219 90 THR A C 1
ATOM 715 O O . THR A 1 86 ? 25.861 2.711 13.821 1.000 21.637 90 THR A O 1
ATOM 719 N N . LEU A 1 87 ? 27.414 2.698 12.198 1.000 19.755 91 LEU A N 1
ATOM 720 C CA . LEU A 1 87 ? 26.712 3.736 11.454 1.000 18.793 91 LEU A CA 1
ATOM 721 C C . LEU A 1 87 ? 25.338 3.270 10.995 1.000 20.313 91 LEU A C 1
ATOM 722 O O . LEU A 1 87 ? 24.348 4.014 11.020 1.000 20.475 91 LEU A O 1
ATOM 727 N N . ILE A 1 88 ? 25.263 2.031 10.527 1.000 19.580 92 ILE A N 1
ATOM 728 C CA . ILE A 1 88 ? 23.989 1.508 10.062 1.000 20.659 92 ILE A CA 1
ATOM 729 C C . ILE A 1 88 ? 22.967 1.462 11.205 1.000 19.921 92 ILE A C 1
ATOM 730 O O . ILE A 1 88 ? 21.821 1.864 11.064 1.000 20.182 92 ILE A O 1
ATOM 735 N N . HIS A 1 89 ? 23.431 0.961 12.364 1.000 20.205 93 HIS A N 1
ATOM 736 C CA . HIS A 1 89 ? 22.529 0.861 13.506 1.000 19.542 93 HIS A CA 1
ATOM 737 C C . HIS A 1 89 ? 22.124 2.227 14.040 1.000 20.696 93 HIS A C 1
ATOM 738 O O . HIS A 1 89 ? 20.991 2.387 14.488 1.000 22.098 93 HIS A O 1
ATOM 745 N N . LEU A 1 90 ? 23.051 3.198 14.028 1.000 19.563 94 LEU A N 1
ATOM 746 C CA . LEU A 1 90 ? 22.732 4.564 14.420 1.000 21.007 94 LEU A CA 1
ATOM 747 C C . LEU A 1 90 ? 21.579 5.054 13.567 1.000 22.082 94 LEU A C 1
ATOM 748 O O . LEU A 1 90 ? 20.601 5.587 14.089 1.000 21.947 94 LEU A O 1
ATOM 753 N N . TRP A 1 91 ? 21.653 4.853 12.250 1.000 20.840 95 TRP A N 1
ATOM 754 C CA . TRP A 1 91 ? 20.594 5.286 11.359 1.000 21.213 95 TRP A CA 1
ATOM 755 C C . TRP A 1 91 ? 19.288 4.547 11.639 1.000 22.281 95 TRP A C 1
ATOM 756 O O . TRP A 1 91 ? 18.234 5.181 11.735 1.000 22.438 95 TRP A O 1
ATOM 767 N N . LEU A 1 92 ? 19.370 3.234 11.865 1.000 20.222 96 LEU A N 1
ATOM 768 C CA . LEU A 1 92 ? 18.159 2.457 12.053 1.000 21.634 96 LEU A CA 1
ATOM 769 C C . LEU A 1 92 ? 17.464 2.856 13.349 1.000 22.092 96 LEU A C 1
ATOM 770 O O . LEU A 1 92 ? 16.228 2.960 13.391 1.000 22.347 96 LEU A O 1
ATOM 775 N N . VAL A 1 93 ? 18.227 3.039 14.411 1.000 20.610 97 VAL A N 1
ATOM 776 C CA . VAL A 1 93 ? 17.667 3.448 15.695 1.000 21.764 97 VAL A CA 1
ATOM 777 C C . VAL A 1 93 ? 16.962 4.804 15.574 1.000 24.372 97 VAL A C 1
ATOM 778 O O . VAL A 1 93 ? 15.864 5.004 16.107 1.000 23.806 97 VAL A O 1
ATOM 782 N N . HIS A 1 94 ? 17.563 5.742 14.843 1.000 23.902 98 HIS A N 1
ATOM 783 C CA . HIS A 1 94 ? 16.970 7.060 14.631 1.000 23.809 98 HIS A CA 1
ATOM 784 C C . HIS A 1 94 ? 15.734 6.963 13.737 1.000 23.697 98 HIS A C 1
ATOM 785 O O . HIS A 1 94 ? 14.694 7.561 14.055 1.000 26.476 98 HIS A O 1
ATOM 792 N N . ARG A 1 95 ? 15.819 6.231 12.638 1.000 23.573 99 ARG A N 1
ATOM 793 C CA . ARG A 1 95 ? 14.728 6.061 11.685 1.000 25.143 99 ARG A CA 1
ATOM 794 C C . ARG A 1 95 ? 13.470 5.493 12.348 1.000 28.197 99 ARG A C 1
ATOM 795 O O . ARG A 1 95 ? 12.383 6.010 12.137 1.000 26.675 99 ARG A O 1
ATOM 803 N N . PHE A 1 96 ? 13.649 4.487 13.190 1.000 23.216 100 PHE A N 1
ATOM 804 C CA . PHE A 1 96 ? 12.528 3.795 13.824 1.000 23.561 100 PHE A CA 1
ATOM 805 C C . PHE A 1 96 ? 12.262 4.227 15.248 1.000 24.109 100 PHE A C 1
ATOM 806 O O . PHE A 1 96 ? 11.327 3.695 15.860 1.000 27.186 100 PHE A O 1
ATOM 814 N N . LYS A 1 97 ? 12.984 5.183 15.782 1.000 23.206 101 LYS A N 1
ATOM 815 C CA . LYS A 1 97 ? 12.843 5.658 17.146 1.000 26.806 101 LYS A CA 1
ATOM 816 C C . LYS A 1 97 ? 12.869 4.484 18.120 1.000 27.336 101 LYS A C 1
ATOM 817 O O . LYS A 1 97 ? 12.054 4.356 19.038 1.000 28.464 101 LYS A O 1
ATOM 823 N N . ALA A 1 98 ? 13.869 3.621 17.943 1.000 24.930 102 ALA A N 1
ATOM 824 C CA . ALA A 1 98 ? 13.946 2.390 18.703 1.000 25.287 102 ALA A CA 1
ATOM 825 C C . ALA A 1 98 ? 14.437 2.626 20.112 1.000 25.939 102 ALA A C 1
ATOM 826 O O . ALA A 1 98 ? 15.334 3.415 20.371 1.000 25.660 102 ALA A O 1
ATOM 828 N N . GLN A 1 99 ? 13.841 1.878 21.066 1.000 23.309 103 GLN A N 1
ATOM 829 C CA . GLN A 1 99 ? 14.322 1.843 22.419 1.000 22.613 103 GLN A CA 1
ATOM 830 C C . GLN A 1 99 ? 15.324 0.726 22.698 1.000 21.907 103 GLN A C 1
ATOM 831 O O . GLN A 1 99 ? 16.100 0.803 23.645 1.000 23.431 103 GLN A O 1
ATOM 837 N N . ALA A 1 100 ? 15.280 -0.314 21.879 1.000 22.787 104 ALA A N 1
ATOM 838 C CA . ALA A 1 100 ? 16.168 -1.444 22.053 1.000 22.989 104 ALA A CA 1
ATOM 839 C C . ALA A 1 100 ? 16.313 -2.184 20.736 1.000 21.143 104 ALA A C 1
ATOM 840 O O . ALA A 1 100 ? 15.498 -2.015 19.812 1.000 22.508 104 ALA A O 1
ATOM 842 N N . VAL A 1 101 ? 17.386 -2.980 20.646 1.000 21.440 105 VAL A N 1
ATOM 843 C CA . VAL A 1 101 ? 17.670 -3.796 19.485 1.000 20.316 105 VAL A CA 1
ATOM 844 C C . VAL A 1 101 ? 17.895 -5.186 20.034 1.000 20.275 105 VAL A C 1
ATOM 845 O O . VAL A 1 101 ? 18.689 -5.328 20.971 1.000 22.297 105 VAL A O 1
ATOM 849 N N . HIS A 1 102 ? 17.132 -6.152 19.532 1.000 21.552 106 HIS A N 1
ATOM 850 C CA . HIS A 1 102 ? 17.232 -7.512 20.025 1.000 22.360 106 HIS A CA 1
ATOM 851 C C . HIS A 1 102 ? 17.711 -8.364 18.873 1.000 21.135 106 HIS A C 1
ATOM 852 O O . HIS A 1 102 ? 17.116 -8.333 17.809 1.000 24.310 106 HIS A O 1
ATOM 859 N N . TYR A 1 103 ? 18.729 -9.179 19.098 1.000 20.451 107 TYR A N 1
ATOM 860 C CA A TYR A 1 103 ? 19.246 -10.123 18.114 0.500 20.371 107 TYR A CA 1
ATOM 861 C CA B TYR A 1 103 ? 19.189 -10.125 18.095 0.500 21.572 107 TYR A CA 1
ATOM 862 C C . TYR A 1 103 ? 18.727 -11.522 18.464 1.000 21.013 107 TYR A C 1
ATOM 863 O O . TYR A 1 103 ? 19.060 -12.009 19.541 1.000 23.539 107 TYR A O 1
ATOM 880 N N . VAL A 1 104 ? 17.991 -12.125 17.537 1.000 21.640 108 VAL A N 1
ATOM 881 C CA . VAL A 1 104 ? 17.352 -13.395 17.806 1.000 23.166 108 VAL A CA 1
ATOM 882 C C . VAL A 1 104 ? 18.315 -14.567 17.825 1.000 25.387 108 VAL A C 1
ATOM 883 O O . VAL A 1 104 ? 17.949 -15.569 18.466 1.000 26.794 108 VAL A O 1
ATOM 887 N N . THR A 1 105 ? 19.493 -14.464 17.201 1.000 23.392 109 THR A N 1
ATOM 888 C CA . THR A 1 105 ? 20.435 -15.576 17.270 1.000 25.634 109 THR A CA 1
ATOM 889 C C . THR A 1 105 ? 21.784 -15.066 17.764 1.000 27.076 109 THR A C 1
ATOM 890 O O . THR A 1 105 ? 22.368 -14.165 17.160 1.000 25.088 109 THR A O 1
ATOM 894 N N . PRO A 1 106 ? 22.332 -15.629 18.846 1.000 24.643 110 PRO A N 1
ATOM 895 C CA . PRO A 1 106 ? 23.612 -15.163 19.385 1.000 24.681 110 PRO A CA 1
ATOM 896 C C . PRO A 1 106 ? 24.816 -15.811 18.716 1.000 25.869 110 PRO A C 1
ATOM 897 O O . PRO A 1 106 ? 25.623 -16.445 19.392 1.000 25.247 110 PRO A O 1
ATOM 901 N N . THR A 1 107 ? 24.962 -15.558 17.418 1.000 22.376 111 THR A N 1
ATOM 902 C CA . THR A 1 107 ? 26.102 -16.039 16.681 1.000 22.320 111 THR A CA 1
ATOM 903 C C . THR A 1 107 ? 27.339 -15.306 17.199 1.000 23.568 111 THR A C 1
ATOM 904 O O . THR A 1 107 ? 27.239 -14.248 17.797 1.000 22.338 111 THR A O 1
ATOM 908 N N . ASP A 1 108 ? 28.517 -15.869 16.888 1.000 22.200 112 ASP A N 1
ATOM 909 C CA . ASP A 1 108 ? 29.738 -15.193 17.259 1.000 23.160 112 ASP A CA 1
ATOM 910 C C . ASP A 1 108 ? 29.735 -13.783 16.660 1.000 21.667 112 ASP A C 1
ATOM 911 O O . ASP A 1 108 ? 30.153 -12.820 17.300 1.000 21.184 112 ASP A O 1
ATOM 916 N N . ASP A 1 109 ? 29.358 -13.647 15.394 1.000 22.518 113 ASP A N 1
ATOM 917 C CA . ASP A 1 109 ? 29.435 -12.332 14.750 1.000 23.022 113 ASP A CA 1
ATOM 918 C C . ASP A 1 109 ? 28.451 -11.345 15.399 1.000 20.385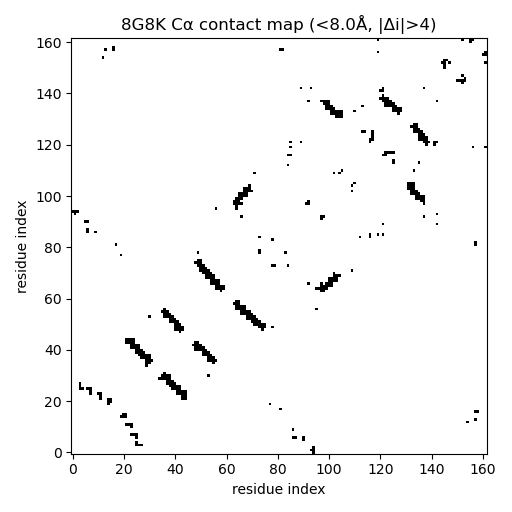 113 ASP A C 1
ATOM 919 O O . ASP A 1 109 ? 28.751 -10.150 15.531 1.000 20.360 113 ASP A O 1
ATOM 924 N N . ASN A 1 110 ? 27.262 -11.813 15.838 1.000 19.339 114 ASN A N 1
ATOM 925 C CA . ASN A 1 110 ? 26.301 -10.957 16.520 1.000 19.562 114 ASN A CA 1
ATOM 926 C C . ASN A 1 110 ? 26.766 -10.555 17.923 1.000 19.230 114 ASN A C 1
ATOM 927 O O . ASN A 1 110 ? 26.541 -9.431 18.379 1.000 19.777 114 ASN A O 1
ATOM 932 N N . LEU A 1 111 ? 27.417 -11.477 18.649 1.000 19.743 115 LEU A N 1
ATOM 933 C CA . LEU A 1 111 ? 28.034 -11.163 19.918 1.000 18.900 115 LEU A CA 1
ATOM 934 C C . LEU A 1 111 ? 29.136 -10.124 19.765 1.000 19.371 115 LEU A C 1
ATOM 935 O O . LEU A 1 111 ? 29.184 -9.143 20.481 1.000 20.521 115 LEU A O 1
ATOM 940 N N . TYR A 1 112 ? 29.989 -10.319 18.755 1.000 20.693 116 TYR A N 1
ATOM 941 C CA . TYR A 1 112 ? 31.034 -9.384 18.418 1.000 19.467 116 TYR A CA 1
ATOM 942 C C . TYR A 1 112 ? 30.460 -7.994 18.130 1.000 20.429 116 TYR A C 1
ATOM 943 O O . TYR A 1 112 ? 30.900 -7.007 18.698 1.000 19.269 116 TYR A O 1
ATOM 952 N N . GLN A 1 113 ? 29.491 -7.919 17.215 1.000 18.757 117 GLN A N 1
ATOM 953 C CA . GLN A 1 113 ? 28.987 -6.622 16.805 1.000 20.067 117 GLN A CA 1
ATOM 954 C C . GLN A 1 113 ? 28.266 -5.909 17.946 1.000 19.536 117 GLN A C 1
ATOM 955 O O . GLN A 1 113 ? 28.418 -4.701 18.115 1.000 20.377 117 GLN A O 1
ATOM 961 N N . THR A 1 114 ? 27.441 -6.637 18.710 1.000 18.986 118 THR A N 1
ATOM 962 C CA . THR A 1 114 ? 26.729 -5.964 19.778 1.000 18.878 118 THR A CA 1
ATOM 963 C C . THR A 1 114 ? 27.698 -5.432 20.847 1.000 18.884 118 THR A C 1
ATOM 964 O O . THR A 1 114 ? 27.487 -4.369 21.422 1.000 19.980 118 THR A O 1
ATOM 968 N N . SER A 1 115 ? 28.709 -6.236 21.196 1.000 19.585 119 SER A N 1
ATOM 969 C CA . SER A 1 115 ? 29.722 -5.809 22.130 1.000 19.154 119 SER A CA 1
ATOM 970 C C . SER A 1 115 ? 30.465 -4.568 21.612 1.000 18.592 119 SER A C 1
ATOM 971 O O . SER A 1 115 ? 30.769 -3.674 22.393 1.000 20.005 119 SER A O 1
ATOM 974 N N . LYS A 1 116 ? 30.810 -4.596 20.332 1.000 19.444 120 LYS A N 1
ATOM 975 C CA . LYS A 1 116 ? 31.558 -3.494 19.755 1.000 20.191 120 LYS A CA 1
ATOM 976 C C . LYS A 1 116 ? 30.739 -2.203 19.694 1.000 20.728 120 LYS A C 1
ATOM 977 O O . LYS A 1 116 ? 31.202 -1.149 20.079 1.000 20.292 120 LYS A O 1
ATOM 983 N N . MET A 1 117 ? 29.466 -2.335 19.332 1.000 20.479 121 MET A N 1
ATOM 984 C CA . MET A 1 117 ? 28.547 -1.204 19.282 1.000 19.833 121 MET A CA 1
ATOM 985 C C . MET A 1 117 ? 28.302 -0.653 20.676 1.000 21.262 121 MET A C 1
ATOM 986 O O . MET A 1 117 ? 28.153 0.545 20.850 1.000 22.797 121 MET A O 1
ATOM 991 N N . LYS A 1 118 ? 28.236 -1.500 21.715 1.000 20.683 122 LYS A N 1
ATOM 992 C CA . LYS A 1 118 ? 28.206 -1.006 23.082 1.000 20.289 122 LYS A CA 1
ATOM 993 C C . LYS A 1 118 ? 29.433 -0.164 23.390 1.000 20.986 122 LYS A C 1
ATOM 994 O O . LYS A 1 118 ? 29.319 0.919 23.981 1.000 22.752 122 LYS A O 1
ATOM 1000 N N . SER A 1 119 ? 30.625 -0.614 22.972 1.000 21.009 123 SER A N 1
ATOM 1001 C CA . SER A 1 119 ? 31.840 0.156 23.205 1.000 21.802 123 SER A CA 1
ATOM 1002 C C . SER A 1 119 ? 31.886 1.480 22.452 1.000 23.280 123 SER A C 1
ATOM 1003 O O . SER A 1 119 ? 32.461 2.440 22.960 1.000 25.311 123 SER A O 1
ATOM 1006 N N . HIS A 1 120 ? 31.141 1.585 21.346 1.000 20.722 124 HIS A N 1
ATOM 1007 C CA . HIS A 1 120 ? 31.000 2.856 20.659 1.000 20.117 124 HIS A CA 1
ATOM 1008 C C . HIS A 1 120 ? 29.974 3.768 21.321 1.000 23.351 124 HIS A C 1
ATOM 1009 O O . HIS A 1 120 ? 29.748 4.897 20.910 1.000 24.160 124 HIS A O 1
ATOM 1016 N N . GLY A 1 121 ? 29.224 3.231 22.276 1.000 21.707 125 GLY A N 1
ATOM 1017 C CA . GLY A 1 121 ? 28.279 3.972 23.062 1.000 24.485 125 GLY A CA 1
ATOM 1018 C C . GLY A 1 121 ? 26.832 3.897 22.599 1.000 22.785 125 GLY A C 1
ATOM 1019 O O . GLY A 1 121 ? 25.969 4.501 23.245 1.000 26.095 125 GLY A O 1
ATOM 1020 N N . ILE A 1 122 ? 26.499 3.197 21.511 1.000 22.443 126 ILE A N 1
ATOM 1021 C CA . ILE A 1 122 ? 25.138 3.383 21.063 1.000 25.488 126 ILE A CA 1
ATOM 1022 C C . ILE A 1 122 ? 24.171 2.542 21.910 1.000 22.220 126 ILE A C 1
ATOM 1023 O O . ILE A 1 122 ? 22.972 2.827 21.873 1.000 22.062 126 ILE A O 1
ATOM 1028 N N . PHE A 1 123 ? 24.725 1.588 22.656 1.000 21.493 127 PHE A N 1
ATOM 1029 C CA . PHE A 1 123 ? 23.938 0.831 23.643 1.000 23.004 127 PHE A CA 1
ATOM 1030 C C . PHE A 1 123 ? 24.484 1.082 25.046 1.000 24.963 127 PHE A C 1
ATOM 1031 O O . PHE A 1 123 ? 25.705 1.115 25.244 1.000 27.153 127 PHE A O 1
ATOM 1039 N N . THR A 1 124 ? 23.567 1.129 26.040 1.000 26.603 128 THR A N 1
ATOM 1040 C CA . THR A 1 124 ? 23.996 1.255 27.427 1.000 28.610 128 THR A CA 1
ATOM 1041 C C . THR A 1 124 ? 24.378 -0.092 28.014 1.000 32.585 128 THR A C 1
ATOM 1042 O O . THR A 1 124 ? 25.242 -0.139 28.859 1.000 37.094 128 THR A O 1
ATOM 1046 N N . GLU A 1 125 ? 23.623 -1.122 27.660 1.000 30.474 129 GLU A N 1
ATOM 1047 C CA . GLU A 1 125 ? 23.636 -2.436 28.304 1.000 34.233 129 GLU A CA 1
ATOM 1048 C C . GLU A 1 125 ? 23.377 -3.441 27.204 1.000 24.804 129 GLU A C 1
ATOM 1049 O O . GLU A 1 125 ? 22.472 -3.182 26.379 1.000 25.951 129 GLU A O 1
ATOM 1055 N N . VAL A 1 126 ? 24.142 -4.537 27.220 1.000 24.728 130 VAL A N 1
ATOM 1056 C CA . VAL A 1 126 ? 23.948 -5.650 26.313 1.000 23.275 130 VAL A CA 1
ATOM 1057 C C . VAL A 1 126 ? 24.017 -6.925 27.123 1.000 24.372 130 VAL A C 1
ATOM 1058 O O . VAL A 1 126 ? 25.015 -7.146 27.816 1.000 25.259 130 VAL A O 1
ATOM 1062 N N . ASN A 1 127 ? 22.966 -7.747 27.006 1.000 24.042 131 ASN A N 1
ATOM 1063 C CA . ASN A 1 127 ? 22.920 -8.992 27.757 1.000 24.400 131 ASN A CA 1
ATOM 1064 C C . ASN A 1 127 ? 22.182 -10.047 26.981 1.000 26.573 131 ASN A C 1
ATOM 1065 O O . ASN A 1 127 ? 21.345 -9.769 26.146 1.000 25.665 131 ASN A O 1
ATOM 1070 N N . GLN A 1 128 ? 22.510 -11.298 27.290 1.000 25.023 132 GLN A N 1
ATOM 1071 C CA . GLN A 1 128 ? 21.737 -12.402 26.768 1.000 25.458 132 GLN A CA 1
ATOM 1072 C C . GLN A 1 128 ? 20.636 -12.691 27.755 1.000 31.810 132 GLN A C 1
ATOM 1073 O O . GLN A 1 128 ? 20.827 -12.529 28.947 1.000 31.662 132 GLN A O 1
ATOM 1079 N N . GLU A 1 129 ? 19.456 -13.014 27.225 1.000 27.128 133 GLU A N 1
ATOM 1080 C CA . GLU A 1 129 ? 18.298 -13.246 28.099 1.000 26.695 133 GLU A CA 1
ATOM 1081 C C . GLU A 1 129 ? 17.784 -14.635 27.796 1.000 27.081 133 GLU A C 1
ATOM 1082 O O . GLU A 1 129 ? 18.224 -15.284 26.864 1.000 27.601 133 GLU A O 1
ATOM 1088 N N . VAL A 1 130 ? 16.730 -15.019 28.532 1.000 27.398 134 VAL A N 1
ATOM 1089 C CA . VAL A 1 130 ? 16.059 -16.271 28.287 1.000 27.998 134 VAL A CA 1
ATOM 1090 C C . VAL A 1 130 ? 15.656 -16.366 26.820 1.000 27.782 134 VAL A C 1
ATOM 1091 O O . VAL A 1 130 ? 15.145 -15.388 26.262 1.000 27.296 134 VAL A O 1
ATOM 1095 N N . GLY A 1 131 ? 15.891 -17.549 26.220 1.000 28.400 135 GLY A N 1
ATOM 1096 C CA . GLY A 1 131 ? 15.696 -17.771 24.798 1.000 30.318 135 GLY A CA 1
ATOM 1097 C C . GLY A 1 131 ? 16.989 -17.543 24.009 1.000 29.119 135 GLY A C 1
ATOM 1098 O O . GLY A 1 131 ? 16.967 -17.645 22.791 1.000 30.502 135 GLY A O 1
ATOM 1099 N N . GLU A 1 132 ? 18.041 -17.120 24.738 1.000 26.293 136 GLU A N 1
ATOM 1100 C CA . GLU A 1 132 ? 19.412 -16.943 24.222 1.000 28.371 136 GLU A CA 1
ATOM 1101 C C . GLU A 1 132 ? 19.571 -15.680 23.381 1.000 28.804 136 GLU A C 1
ATOM 1102 O O . GLU A 1 132 ? 20.681 -15.370 22.897 1.000 31.811 136 GLU A O 1
ATOM 1108 N N . ILE A 1 133 ? 18.527 -14.897 23.280 1.000 22.977 137 ILE A N 1
ATOM 1109 C CA . ILE A 1 133 ? 18.579 -13.677 22.480 1.000 24.034 137 ILE A CA 1
ATOM 1110 C C . ILE A 1 133 ? 19.473 -12.608 23.111 1.000 23.716 137 ILE A C 1
ATOM 1111 O O . ILE A 1 133 ? 19.696 -12.563 24.341 1.000 24.410 137 ILE A O 1
ATOM 1116 N N . ILE A 1 134 ? 20.050 -11.743 22.257 1.000 20.719 138 ILE A N 1
ATOM 1117 C CA . ILE A 1 134 ? 20.824 -10.636 22.773 1.000 21.065 138 ILE A CA 1
ATOM 1118 C C . ILE A 1 134 ? 19.949 -9.385 22.815 1.000 22.566 138 ILE A C 1
ATOM 1119 O O . ILE A 1 134 ? 19.375 -8.993 21.794 1.000 23.711 138 ILE A O 1
ATOM 1124 N N . VAL A 1 135 ? 19.887 -8.773 23.993 1.000 20.635 139 VAL A N 1
ATOM 1125 C CA . VAL A 1 135 ? 19.078 -7.590 24.197 1.000 21.905 139 VAL A CA 1
ATOM 1126 C C . VAL A 1 135 ? 19.992 -6.396 24.446 1.000 23.910 139 VAL A C 1
ATOM 1127 O O . VAL A 1 135 ? 20.826 -6.406 25.369 1.000 23.176 139 VAL A O 1
ATOM 1131 N N . ALA A 1 136 ? 19.881 -5.373 23.580 1.000 22.197 140 ALA A N 1
ATOM 1132 C CA . ALA A 1 136 ? 20.730 -4.183 23.645 1.000 22.331 140 ALA A CA 1
ATOM 1133 C C . ALA A 1 136 ? 19.857 -2.942 23.819 1.000 21.994 140 ALA A C 1
ATOM 1134 O O . ALA A 1 136 ? 19.043 -2.655 22.945 1.000 23.776 140 ALA A O 1
ATOM 1136 N N . GLU A 1 137 ? 20.048 -2.220 24.928 1.000 23.320 141 GLU A N 1
ATOM 1137 C CA . GLU A 1 137 ? 19.245 -1.060 25.248 1.000 24.744 141 GLU A CA 1
ATOM 1138 C C . GLU A 1 137 ? 19.924 0.179 24.654 1.000 23.391 141 GLU A C 1
ATOM 1139 O O . GLU A 1 137 ? 21.138 0.316 24.812 1.000 25.251 141 GLU A O 1
ATOM 1145 N N . VAL A 1 138 ? 19.135 0.998 23.972 1.000 23.669 142 VAL A N 1
ATOM 1146 C CA . VAL A 1 138 ? 19.677 2.157 23.272 1.000 22.348 142 VAL A CA 1
ATOM 1147 C C . VAL A 1 138 ? 20.128 3.220 24.267 1.000 26.272 142 VAL A C 1
ATOM 1148 O O . VAL A 1 138 ? 19.390 3.568 25.198 1.000 26.342 142 VAL A O 1
ATOM 1152 N N . ASN A 1 139 ? 21.298 3.816 23.975 1.000 23.280 143 ASN A N 1
ATOM 1153 C CA . ASN A 1 139 ? 21.879 4.910 24.747 1.000 24.974 143 ASN A CA 1
ATOM 1154 C C . ASN A 1 139 ? 21.388 6.218 24.137 1.000 25.842 143 ASN A C 1
ATOM 1155 O O . ASN A 1 139 ? 22.028 6.807 23.256 1.000 24.801 143 ASN A O 1
ATOM 1160 N N . HIS A 1 140 ? 20.233 6.719 24.606 1.000 24.751 144 HIS A N 1
ATOM 1161 C CA . HIS A 1 140 ? 19.602 7.856 23.941 1.000 25.664 144 HIS A CA 1
ATOM 1162 C C . HIS A 1 140 ? 20.515 9.103 23.909 1.000 24.762 144 HIS A C 1
ATOM 1163 O O . HIS A 1 140 ? 20.545 9.769 22.865 1.000 25.822 144 HIS A O 1
ATOM 1170 N N . PRO A 1 141 ? 21.215 9.475 24.990 1.000 27.259 145 PRO A N 1
ATOM 1171 C CA . PRO A 1 141 ? 22.097 10.643 24.975 1.000 27.535 145 PRO A CA 1
ATOM 1172 C C . PRO A 1 141 ? 23.203 10.528 23.922 1.000 26.787 145 PRO A C 1
ATOM 1173 O O . PRO A 1 141 ? 23.509 11.525 23.272 1.000 25.707 145 PRO A O 1
ATOM 1177 N N . ARG A 1 142 ? 23.763 9.331 23.759 1.000 24.948 146 ARG A N 1
ATOM 1178 C CA . ARG A 1 142 ? 24.831 9.146 22.766 1.000 24.474 146 ARG A CA 1
ATOM 1179 C C . ARG A 1 142 ? 24.264 9.247 21.353 1.000 23.282 146 ARG A C 1
ATOM 1180 O O . ARG A 1 142 ? 24.916 9.837 20.458 1.000 24.364 146 ARG A O 1
ATOM 1188 N N . ILE A 1 143 ? 23.088 8.666 21.104 1.000 23.568 147 ILE A N 1
ATOM 1189 C CA . ILE A 1 143 ? 22.431 8.800 19.819 1.000 23.420 147 ILE A CA 1
ATOM 1190 C C . ILE A 1 143 ? 22.224 10.288 19.512 1.000 26.457 147 ILE A C 1
ATOM 1191 O O . ILE A 1 143 ? 22.543 10.758 18.430 1.000 23.867 147 ILE A O 1
ATOM 1196 N N . ALA A 1 144 ? 21.710 11.037 20.491 1.000 24.666 148 ALA A N 1
ATOM 1197 C CA . ALA A 1 144 ? 21.466 12.438 20.243 1.000 24.650 148 ALA A CA 1
ATOM 1198 C C . ALA A 1 144 ? 22.767 13.187 19.947 1.000 25.240 148 ALA A C 1
ATOM 1199 O O . ALA A 1 144 ? 22.804 14.065 19.074 1.000 26.534 148 ALA A O 1
ATOM 1201 N N . GLU A 1 145 ? 23.824 12.852 20.648 1.000 23.498 149 GLU A N 1
ATOM 1202 C CA . GLU A 1 145 ? 25.116 13.495 20.449 1.000 24.174 149 GLU A CA 1
ATOM 1203 C C . GLU A 1 145 ? 25.602 13.247 19.022 1.000 26.981 149 GLU A C 1
ATOM 1204 O O . GLU A 1 145 ? 26.022 14.168 18.321 1.000 24.179 149 GLU A O 1
ATOM 1210 N N . LEU A 1 146 ? 25.505 11.990 18.584 1.000 23.896 150 LEU A N 1
ATOM 1211 C CA . LEU A 1 146 ? 25.970 11.640 17.252 1.000 23.071 150 LEU A CA 1
ATOM 1212 C C . LEU A 1 146 ? 25.125 12.288 16.155 1.000 24.888 150 LEU A C 1
ATOM 1213 O O . LEU A 1 146 ? 25.634 12.557 15.068 1.000 25.498 150 LEU A O 1
ATOM 1218 N N . LEU A 1 147 ? 23.833 12.543 16.398 1.000 23.635 151 LEU A N 1
ATOM 1219 C CA . LEU A 1 147 ? 22.961 13.139 15.401 1.000 25.043 151 LEU A CA 1
ATOM 1220 C C . LEU A 1 147 ? 23.068 14.673 15.369 1.000 26.469 151 LEU A C 1
ATOM 1221 O O . LEU A 1 147 ? 22.351 15.285 14.604 1.000 28.200 151 LEU A O 1
ATOM 1226 N N . THR A 1 148 ? 23.833 15.285 16.260 1.000 25.944 152 THR A N 1
ATOM 1227 C CA . THR A 1 148 ? 23.954 16.739 16.267 1.000 26.864 152 THR A CA 1
ATOM 1228 C C . THR A 1 148 ? 24.281 17.220 14.857 1.000 30.111 152 THR A C 1
ATOM 1229 O O . THR A 1 148 ? 25.149 16.658 14.180 1.000 26.369 152 THR A O 1
ATOM 1233 N N . PRO A 1 149 ? 23.578 18.251 14.325 1.000 30.838 153 PRO A N 1
ATOM 1234 C CA . PRO A 1 149 ? 23.777 18.671 12.941 1.000 31.211 153 PRO A CA 1
ATOM 1235 C C . PRO A 1 149 ? 25.189 19.110 12.568 1.000 27.558 153 PRO A C 1
ATOM 1236 O O . PRO A 1 149 ? 25.571 18.900 11.418 1.000 33.699 153 PRO A O 1
ATOM 1240 N N . ASP A 1 150 ? 25.998 19.541 13.532 1.000 28.566 154 ASP A N 1
ATOM 1241 C CA . ASP A 1 150 ? 27.370 19.977 13.277 1.000 31.433 154 ASP A CA 1
ATOM 1242 C C . ASP A 1 150 ? 28.288 18.791 12.914 1.000 28.187 154 ASP A C 1
ATOM 1243 O O . ASP A 1 150 ? 29.412 19.015 12.462 1.000 30.100 154 ASP A O 1
ATOM 1248 N N . ARG A 1 151 ? 27.830 17.547 13.185 1.000 24.890 155 ARG A N 1
ATOM 1249 C CA . ARG A 1 151 ? 28.540 16.326 12.746 1.000 26.332 155 ARG A CA 1
ATOM 1250 C C . ARG A 1 151 ? 29.919 16.146 13.358 1.000 24.016 155 ARG A C 1
ATOM 1251 O O . ARG A 1 151 ? 30.700 15.287 12.909 1.000 23.661 155 ARG A O 1
ATOM 1259 N N . VAL A 1 152 ? 30.249 16.874 14.410 1.000 24.727 156 VAL A N 1
ATOM 1260 C CA . VAL A 1 152 ? 31.538 16.780 15.048 1.000 24.788 156 VAL A CA 1
ATOM 1261 C C . VAL A 1 152 ? 31.751 15.433 15.739 1.000 25.184 156 VAL A C 1
ATOM 1262 O O . VAL A 1 152 ? 32.739 14.747 15.473 1.000 25.036 156 VAL A O 1
ATOM 1266 N N . ALA A 1 153 ? 30.795 15.025 16.565 1.000 23.868 157 ALA A N 1
ATOM 1267 C CA . ALA A 1 153 ? 30.885 13.750 17.246 1.000 24.001 157 ALA A CA 1
ATOM 1268 C C . ALA A 1 153 ? 30.837 12.624 16.207 1.000 22.258 157 ALA A C 1
ATOM 1269 O O . ALA A 1 153 ? 31.508 11.615 16.374 1.000 21.714 157 ALA A O 1
ATOM 1271 N N . LEU A 1 154 ? 29.995 12.780 15.199 1.000 22.396 158 LEU A N 1
ATOM 1272 C CA . LEU A 1 154 ? 29.882 11.753 14.162 1.000 21.367 158 LEU A CA 1
ATOM 1273 C C . LEU A 1 154 ? 31.182 11.568 13.390 1.000 21.138 158 LEU A C 1
ATOM 1274 O O . LEU A 1 154 ? 31.608 10.435 13.149 1.000 22.169 158 LEU A O 1
ATOM 1279 N N . ARG A 1 155 ? 31.871 12.676 13.065 1.000 22.062 159 ARG A N 1
ATOM 1280 C CA . ARG A 1 155 ? 33.138 12.552 12.367 1.000 20.777 159 ARG A CA 1
ATOM 1281 C C . ARG A 1 155 ? 34.159 11.840 13.261 1.000 22.532 159 ARG A C 1
ATOM 1282 O O . ARG A 1 155 ? 34.965 11.044 12.798 1.000 22.356 159 ARG A O 1
ATOM 1290 N N . LYS A 1 156 ? 34.162 12.144 14.562 1.000 21.214 160 LYS A N 1
ATOM 1291 C CA . LYS A 1 156 ? 35.066 11.493 15.476 1.000 22.117 160 LYS A CA 1
ATOM 1292 C C . LYS A 1 156 ? 34.768 10.008 15.639 1.000 21.600 160 LYS A C 1
ATOM 1293 O O . LYS A 1 156 ? 35.688 9.213 15.863 1.000 23.706 160 LYS A O 1
ATOM 1299 N N . LEU A 1 157 ? 33.502 9.621 15.565 1.000 21.047 161 LEU A N 1
ATOM 1300 C CA . LEU A 1 157 ? 33.172 8.206 15.523 1.000 22.582 161 LEU A CA 1
ATOM 1301 C C . LEU A 1 157 ? 33.781 7.560 14.283 1.000 22.182 161 LEU A C 1
ATOM 1302 O O . LEU A 1 157 ? 34.372 6.508 14.365 1.000 21.974 161 LEU A O 1
ATOM 1307 N N . ILE A 1 158 ? 33.582 8.198 13.129 1.000 21.244 162 ILE A N 1
ATOM 1308 C CA 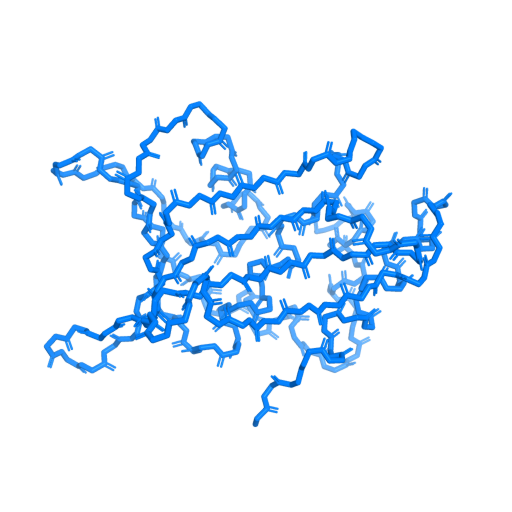. ILE A 1 158 ? 34.098 7.647 11.883 1.000 22.119 162 ILE A CA 1
ATOM 1309 C C . ILE A 1 158 ? 35.599 7.436 11.944 1.000 24.425 162 ILE A C 1
ATOM 1310 O O . ILE A 1 158 ? 36.067 6.389 11.460 1.000 25.116 162 ILE A O 1
ATOM 1315 N N . THR A 1 159 ? 36.388 8.395 12.462 1.000 22.876 163 THR A N 1
ATOM 1316 C CA . THR A 1 159 ? 37.830 8.278 12.445 1.000 24.539 163 THR A CA 1
ATOM 1317 C C . THR A 1 159 ? 38.409 7.456 13.588 1.000 25.357 163 THR A C 1
ATOM 1318 O O . THR A 1 159 ? 39.604 7.218 13.591 1.000 25.840 163 THR A O 1
ATOM 1322 N N . LYS A 1 160 ? 37.576 7.090 14.556 1.000 24.411 164 LYS A N 1
ATOM 1323 C CA . LYS A 1 160 ? 37.957 6.367 15.766 1.000 24.526 164 LYS A CA 1
ATOM 1324 C C . LYS A 1 160 ? 38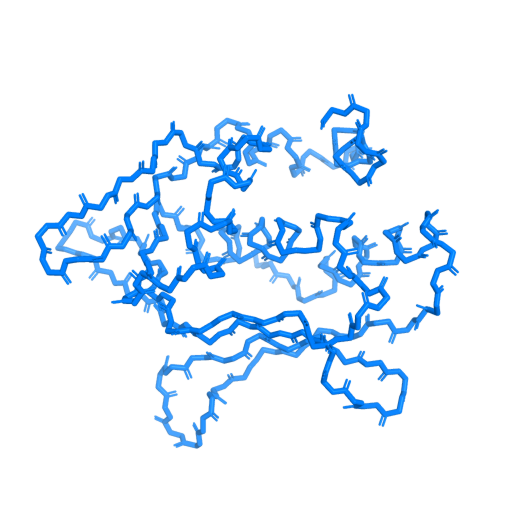.667 7.286 16.753 1.000 28.350 164 LYS A C 1
ATOM 1325 O O . LYS A 1 160 ? 39.252 6.774 17.705 1.000 32.292 164 LYS A O 1
ATOM 1331 N N . G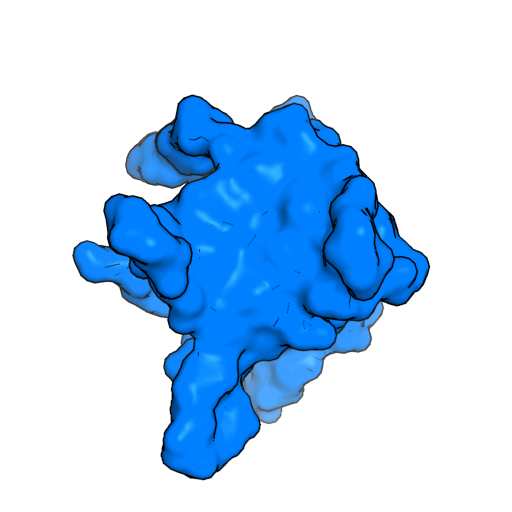LU A 1 161 ? 38.543 8.609 16.611 1.000 26.577 165 GLU A N 1
ATOM 1332 C CA . GLU A 1 161 ? 39.007 9.528 17.657 1.000 30.570 165 GLU A CA 1
ATOM 1333 C C . GLU A 1 161 ? 38.107 9.454 18.893 1.000 32.230 165 GLU A C 1
ATOM 1334 O O . GLU A 1 161 ? 38.608 9.490 20.008 1.000 34.160 165 GLU A O 1
ATOM 1340 N N . ALA A 1 162 ? 36.797 9.227 18.718 1.000 30.530 166 ALA A N 1
ATOM 1341 C CA . ALA A 1 162 ? 35.818 9.133 19.804 0.580 25.114 166 ALA A CA 1
ATOM 1342 C C . ALA A 1 162 ? 34.664 8.212 19.369 1.000 32.190 166 ALA A C 1
ATOM 1343 O O . ALA A 1 162 ? 35.030 7.044 19.055 1.000 34.222 166 ALA A O 1
#

B-factor: mean 29.59, std 11.4, range [14.82, 94.68]

Foldseek 3Di:
DQDQVVLLVLVQLLCVVLVHDHDWGWDWACPDPPDQWIKIFTAHPVRDGQWIWTWHWDADPVRATETETADIDRRHPSPPPQCSVLSVVLSVCVVRVHQKYKYQDPDVVNVVVLVVSVVLPQFVDWDQDPNRMIITGGRVVSSVVCVPPVNPSVSCSRVVVD

Sequence (162 aa):
EVPRKLLEEWLAMWSSGHYQLKDKLRVQLRPQRAGSEVLELGIHGESDDKLANVIFQPIIQDRRGRTILLVRDQNTFGAELRQKRLMTLIHLWLVHRFKAQAVHYYVTPTDDNLYQTSKMKSHGIFTEVNQEVGEIIVAEVNHPRIAELLTPDRVALRKLITKEA

Secondary structure (DSSP, 8-state):
---HHHHHHHHHHHHHHTT--S--EEEEEESSTT-S-EEEEEE-TT--EEEEEEEEEEE-TTS-EEEEEEEEEE-SGGGSSSSHHHHHHHHHHHHHTEEEEEESS--HHHHHHHHHHHHTTSEEEEEE-TTS-EEEEE-HHHHHHHT-TT-HHHHHHHHT--

Radius of gyration: 15.01 Å; Cα contacts (8 Å, |Δi|>4): 283; chains: 1; bounding box: 37×38×38 Å

Nearest PDB structures (foldseek):
  8g8k-assembly1_A  TM=1.006E+00  e=1.213E-32  Mycobacterium tuberculosis H37Rv
  6edw-assembly1_A  TM=9.987E-01  e=2.033E-30  Mycobacterium tuberculosis CDC1551
  6edw-assembly1_B  TM=9.949E-01  e=7.996E-30  Mycobacterium tuberculosis CDC1551
  6edz-assembly1_B  TM=9.720E-01  e=1.035E-28  Mycobacterium tuberculosis CDC1551
  6ee1-assembly1_C  TM=9.731E-01  e=1.480E-28  Mycobacterium tuberculosis CDC1551

Solvent-accessible surface area: 8666 Å² total; per-residue (Å²): 186,10,70,105,117,37,0,39,56,4,1,67,37,0,3,49,83,47,165,48,182,98,131,22,89,1,39,31,148,74,75,176,106,83,26,128,18,30,25,0,2,0,14,11,132,87,89,88,88,40,0,6,0,27,0,43,38,60,127,47,218,159,41,99,22,19,1,51,1,115,57,4,38,22,96,16,62,127,16,113,105,41,36,5,4,1,0,0,1,0,0,0,6,42,75,40,127,1,64,2,0,36,0,52,55,43,62,123,71,5,69,96,18,1,67,42,0,89,98,17,16,0,4,63,99,32,90,92,87,148,54,108,41,1,9,0,74,8,31,88,104,36,13,63,85,1,44,54,126,94,69,78,14,1,134,76,0,4,60,100,131,59

Organism: Mycobacterium tuberculosis (strain ATCC 25618 / H37Rv) (NCBI:txid83332)

InterPro domains:
  IPR006254 Isocitrate lyase [PF00463] (33-231)
  IPR006254 Isocitrate lyase [PTHR21631] (36-236)
  IPR015813 Pyruvate/Phosphoenolpyruvate kinase-like domain superfamily [SSF51621] (12-215)
  IPR040442 Pyruvate kinase-like domain superfamily [G3DSA:3.20.20.60] (33-232)